Protein AF-A0A2N7XUB8-F1 (afdb_monomer)

Structure (mmCIF, N/CA/C/O backbone):
data_AF-A0A2N7XUB8-F1
#
_entry.id   AF-A0A2N7XUB8-F1
#
loop_
_atom_site.group_PDB
_atom_site.id
_atom_site.type_symbol
_atom_site.label_atom_id
_atom_site.label_alt_id
_atom_site.label_comp_id
_atom_site.label_asym_id
_atom_site.label_entity_id
_atom_site.label_seq_id
_atom_site.pdbx_PDB_ins_code
_atom_site.Cartn_x
_atom_site.Cartn_y
_atom_site.Cartn_z
_atom_site.occupancy
_atom_site.B_iso_or_equiv
_atom_site.auth_seq_id
_atom_site.auth_comp_id
_atom_site.auth_asym_id
_atom_site.auth_atom_id
_atom_site.pdbx_PDB_model_num
ATOM 1 N N . MET A 1 1 ? 18.654 -4.458 6.244 1.00 88.94 1 MET A N 1
ATOM 2 C CA . MET A 1 1 ? 17.779 -5.428 5.537 1.00 88.94 1 MET A CA 1
ATOM 3 C C . MET A 1 1 ? 16.653 -4.742 4.761 1.00 88.94 1 MET A C 1
ATOM 5 O O . MET A 1 1 ? 16.568 -4.981 3.566 1.00 88.94 1 MET A O 1
ATOM 9 N N . LEU A 1 2 ? 15.847 -3.859 5.373 1.00 91.75 2 LEU A N 1
ATOM 10 C CA . LEU A 1 2 ? 14.786 -3.111 4.663 1.00 91.75 2 LEU A CA 1
ATOM 11 C C . LEU A 1 2 ? 15.305 -2.277 3.481 1.00 91.75 2 LEU A C 1
ATOM 13 O O . LEU A 1 2 ? 14.775 -2.392 2.384 1.00 91.75 2 LEU A O 1
ATOM 17 N N . ALA A 1 3 ? 16.377 -1.502 3.685 1.00 93.00 3 ALA A N 1
ATOM 18 C CA . ALA A 1 3 ? 16.977 -0.693 2.619 1.00 93.00 3 ALA A CA 1
ATOM 19 C C . ALA A 1 3 ? 17.427 -1.545 1.418 1.00 93.00 3 ALA A C 1
ATOM 21 O O . ALA A 1 3 ? 17.205 -1.166 0.277 1.00 93.00 3 ALA A O 1
ATOM 22 N N . LEU A 1 4 ? 17.986 -2.733 1.669 1.00 94.88 4 LEU A N 1
ATOM 23 C CA . LEU A 1 4 ? 18.377 -3.663 0.609 1.00 94.88 4 LEU A CA 1
ATOM 24 C C . LEU A 1 4 ? 17.156 -4.211 -0.146 1.00 94.88 4 LEU A C 1
ATOM 26 O O . LEU A 1 4 ? 17.154 -4.220 -1.370 1.00 94.88 4 LEU A O 1
ATOM 30 N N . ALA A 1 5 ? 16.103 -4.623 0.570 1.00 93.00 5 ALA A N 1
ATOM 31 C CA . ALA A 1 5 ? 14.860 -5.073 -0.058 1.00 93.00 5 ALA A CA 1
ATOM 32 C C . ALA A 1 5 ? 14.228 -3.970 -0.925 1.00 93.00 5 ALA A C 1
ATOM 34 O O . ALA A 1 5 ? 13.735 -4.250 -2.016 1.00 93.00 5 ALA A O 1
ATOM 35 N N . LEU A 1 6 ? 14.296 -2.715 -0.468 1.00 93.56 6 LEU A N 1
ATOM 36 C CA . LEU A 1 6 ? 13.844 -1.553 -1.226 1.00 93.56 6 LEU A CA 1
ATOM 37 C C . LEU A 1 6 ? 14.689 -1.341 -2.491 1.00 93.56 6 LEU A C 1
ATOM 39 O O . LEU A 1 6 ? 14.132 -1.237 -3.580 1.00 93.56 6 LEU A O 1
ATOM 43 N N . LEU A 1 7 ? 16.021 -1.339 -2.368 1.00 94.25 7 LEU A N 1
ATOM 44 C CA . LEU A 1 7 ? 16.942 -1.185 -3.501 1.00 94.25 7 LEU A CA 1
ATOM 45 C C . LEU A 1 7 ? 16.763 -2.275 -4.564 1.00 94.25 7 LEU A C 1
ATOM 47 O O . LEU A 1 7 ? 16.934 -1.997 -5.744 1.00 94.25 7 LEU A O 1
ATOM 51 N N . ILE A 1 8 ? 16.390 -3.493 -4.166 1.00 94.56 8 ILE A N 1
ATOM 52 C CA . ILE A 1 8 ? 16.105 -4.595 -5.096 1.00 94.56 8 ILE A CA 1
ATOM 53 C C . ILE A 1 8 ? 14.741 -4.414 -5.776 1.00 94.56 8 ILE A C 1
ATOM 55 O O . ILE A 1 8 ? 14.616 -4.665 -6.971 1.00 94.56 8 ILE A O 1
ATOM 59 N N . ALA A 1 9 ? 13.711 -3.988 -5.038 1.00 93.81 9 ALA A N 1
ATOM 60 C CA . ALA A 1 9 ? 12.351 -3.884 -5.567 1.00 93.81 9 ALA A CA 1
ATOM 61 C C . ALA A 1 9 ? 12.133 -2.655 -6.466 1.00 93.81 9 ALA A C 1
ATOM 63 O O . ALA A 1 9 ? 11.300 -2.699 -7.371 1.00 93.81 9 ALA A O 1
ATOM 64 N N . ILE A 1 10 ? 12.871 -1.565 -6.235 1.00 93.44 10 ILE A N 1
ATOM 65 C CA . ILE A 1 10 ? 12.684 -0.284 -6.928 1.00 93.44 10 ILE A CA 1
ATOM 66 C C . ILE A 1 10 ? 13.006 -0.360 -8.433 1.00 93.44 10 ILE A C 1
ATOM 68 O O . ILE A 1 10 ? 12.108 -0.063 -9.222 1.00 93.44 10 ILE A O 1
ATOM 72 N N . PRO A 1 11 ? 14.205 -0.778 -8.888 1.00 94.69 11 PRO A N 1
ATOM 73 C CA . PRO A 1 11 ? 14.535 -0.786 -10.315 1.00 94.69 11 PRO A CA 1
ATOM 74 C C . PRO A 1 11 ? 13.530 -1.559 -11.185 1.00 94.69 11 PRO A C 1
ATOM 76 O O . PRO A 1 11 ? 13.033 -0.991 -12.163 1.00 94.69 11 PRO A O 1
ATOM 79 N N . PRO A 1 12 ? 13.139 -2.802 -10.841 1.00 93.75 12 PRO A N 1
ATOM 80 C CA . PRO A 1 12 ? 12.167 -3.518 -11.648 1.00 93.75 12 PRO A CA 1
ATOM 81 C C . PRO A 1 12 ? 10.747 -2.957 -11.461 1.00 93.75 12 PRO A C 1
ATOM 83 O O . PRO A 1 12 ? 9.962 -2.984 -12.403 1.00 93.75 12 PRO A O 1
ATOM 86 N N . HIS A 1 13 ? 10.398 -2.350 -10.320 1.00 93.25 13 HIS A N 1
ATOM 87 C CA . HIS A 1 13 ? 9.131 -1.622 -10.211 1.00 93.25 13 HIS A CA 1
ATOM 88 C C . HIS A 1 13 ? 9.029 -0.487 -11.242 1.00 93.25 13 HIS A C 1
ATOM 90 O O . HIS A 1 13 ? 8.020 -0.385 -11.945 1.00 93.25 13 HIS A O 1
ATOM 96 N N . TYR A 1 14 ? 10.082 0.323 -11.378 1.00 93.25 14 TYR A N 1
ATOM 97 C CA . TYR A 1 14 ? 10.122 1.409 -12.357 1.00 93.25 14 TYR A CA 1
ATOM 98 C C . TYR A 1 14 ? 10.136 0.898 -13.800 1.00 93.25 14 TYR A C 1
ATOM 100 O O . TYR A 1 14 ? 9.464 1.488 -14.642 1.00 93.25 14 TYR A O 1
ATOM 108 N N . LEU A 1 15 ? 10.795 -0.231 -14.083 1.00 93.56 15 LEU A N 1
ATOM 109 C CA . LEU A 1 15 ? 10.728 -0.864 -15.403 1.00 93.56 15 LEU A CA 1
ATOM 110 C C . LEU A 1 15 ? 9.287 -1.251 -15.776 1.00 93.56 15 LEU A C 1
ATOM 112 O O . LEU A 1 15 ? 8.823 -0.925 -16.865 1.00 93.56 15 LEU A O 1
ATOM 116 N N . TRP A 1 16 ? 8.543 -1.873 -14.857 1.00 93.44 16 TRP A N 1
ATOM 117 C CA . TRP A 1 16 ? 7.125 -2.195 -15.074 1.00 93.44 16 TRP A CA 1
ATOM 118 C C . TRP A 1 16 ? 6.280 -0.939 -15.297 1.00 93.44 16 TRP A C 1
ATOM 120 O O . TRP A 1 16 ? 5.369 -0.943 -16.124 1.00 93.44 16 TRP A O 1
ATOM 130 N N . ARG A 1 17 ? 6.589 0.143 -14.575 1.00 90.06 17 ARG A N 1
ATOM 131 C CA . ARG A 1 17 ? 5.887 1.421 -14.708 1.00 90.06 17 ARG A CA 1
ATOM 132 C C . ARG A 1 17 ? 6.126 2.065 -16.075 1.00 90.06 17 ARG A C 1
ATOM 134 O O . ARG A 1 17 ? 5.169 2.545 -16.668 1.00 90.06 17 ARG A O 1
ATOM 141 N N . ILE A 1 18 ? 7.355 2.017 -16.593 1.00 92.88 18 ILE A N 1
ATOM 142 C CA . ILE A 1 18 ? 7.689 2.479 -17.954 1.00 92.88 18 ILE A CA 1
ATOM 143 C C . ILE A 1 18 ? 6.929 1.657 -19.003 1.00 92.88 18 ILE A C 1
ATOM 145 O O . ILE A 1 18 ? 6.421 2.199 -19.982 1.00 92.88 18 ILE A O 1
ATOM 149 N N . LEU A 1 19 ? 6.785 0.354 -18.768 1.00 92.56 19 LEU A N 1
ATOM 150 C CA . LEU A 1 19 ? 6.028 -0.555 -19.628 1.00 92.56 19 LEU A CA 1
ATOM 151 C C . LEU A 1 19 ? 4.500 -0.471 -19.431 1.00 92.56 19 LEU A C 1
ATOM 153 O O . LEU A 1 19 ? 3.774 -1.228 -20.066 1.00 92.56 19 LEU A O 1
ATOM 157 N N . HIS A 1 20 ? 4.002 0.427 -18.571 1.00 84.94 20 HIS A N 1
ATOM 158 C CA . HIS A 1 20 ? 2.574 0.616 -18.269 1.00 84.94 20 HIS A CA 1
ATOM 159 C C . HIS A 1 20 ? 1.843 -0.669 -17.827 1.00 84.94 20 HIS A C 1
ATOM 161 O O . HIS A 1 20 ? 0.634 -0.816 -18.009 1.00 84.94 20 HIS A O 1
ATOM 167 N N . ILE A 1 21 ? 2.566 -1.602 -17.202 1.00 86.94 21 ILE A N 1
ATOM 168 C CA . ILE A 1 21 ? 2.030 -2.876 -16.708 1.00 86.94 21 ILE A CA 1
ATOM 169 C C . ILE A 1 21 ? 1.909 -2.881 -15.184 1.00 86.94 21 ILE A C 1
ATOM 171 O O . ILE A 1 21 ? 2.648 -2.214 -14.457 1.00 86.94 21 ILE A O 1
ATOM 175 N N . SER A 1 22 ? 0.968 -3.678 -14.674 1.00 83.69 22 SER A N 1
ATOM 176 C CA . SER A 1 22 ? 0.771 -3.825 -13.229 1.00 83.69 22 SER A CA 1
ATOM 177 C C . SER A 1 22 ? 1.989 -4.474 -12.575 1.00 83.69 22 SER A C 1
ATOM 179 O O . SER A 1 22 ? 2.386 -5.585 -12.922 1.00 83.69 22 SER A O 1
ATOM 181 N N . SER A 1 23 ? 2.588 -3.760 -11.623 1.00 90.19 23 SER A N 1
ATOM 182 C CA . SER A 1 23 ? 3.838 -4.157 -10.984 1.00 90.19 23 SER A CA 1
ATOM 183 C C . SER A 1 23 ? 3.587 -5.013 -9.738 1.00 90.19 23 SER A C 1
ATOM 185 O O . SER A 1 23 ? 2.891 -4.555 -8.832 1.00 90.19 23 SER A O 1
ATOM 187 N N . PRO A 1 24 ? 4.170 -6.221 -9.628 1.00 92.06 24 PRO A N 1
ATOM 188 C CA . PRO A 1 24 ? 4.043 -7.052 -8.428 1.00 92.06 24 PRO A CA 1
ATOM 189 C C . PRO A 1 24 ? 5.023 -6.646 -7.310 1.00 92.06 24 PRO A C 1
ATOM 191 O O . PRO A 1 24 ? 4.942 -7.147 -6.188 1.00 92.06 24 PRO A O 1
ATOM 194 N N . TRP A 1 25 ? 5.964 -5.749 -7.604 1.00 95.06 25 TRP A N 1
ATOM 195 C CA . TRP A 1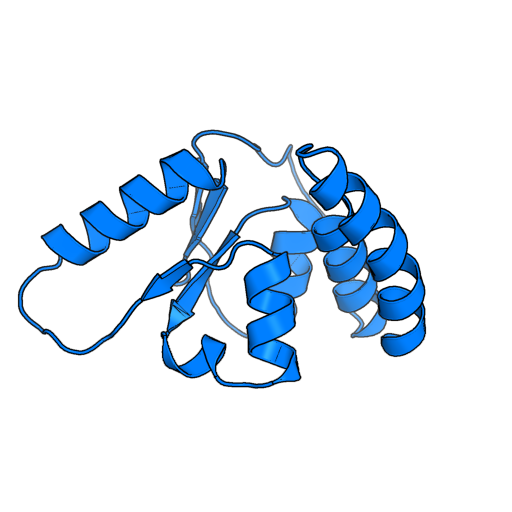 25 ? 7.075 -5.395 -6.723 1.00 95.06 25 TRP A CA 1
ATOM 196 C C . TRP A 1 25 ? 6.680 -4.701 -5.415 1.00 95.06 25 TRP A C 1
ATOM 198 O O . TRP A 1 25 ? 7.259 -5.073 -4.394 1.00 95.06 25 TRP A O 1
ATOM 208 N N . PRO A 1 26 ? 5.684 -3.789 -5.370 1.00 94.38 26 PRO A N 1
ATOM 209 C CA . PRO A 1 26 ? 5.213 -3.224 -4.105 1.00 94.38 26 PRO A CA 1
ATOM 210 C C . PRO A 1 26 ? 4.724 -4.315 -3.148 1.00 94.38 26 PRO A C 1
ATOM 212 O O . PRO A 1 26 ? 5.134 -4.356 -1.991 1.00 94.38 26 PRO A O 1
ATOM 215 N N . ARG A 1 27 ? 3.954 -5.286 -3.658 1.00 94.94 27 ARG A N 1
ATOM 216 C CA . ARG A 1 27 ? 3.494 -6.439 -2.876 1.00 94.94 27 ARG A CA 1
ATOM 217 C C . ARG A 1 27 ? 4.665 -7.250 -2.317 1.00 94.94 27 ARG A C 1
ATOM 219 O O . ARG A 1 27 ? 4.674 -7.569 -1.130 1.00 94.94 27 ARG A O 1
ATOM 226 N N . PHE A 1 28 ? 5.651 -7.597 -3.146 1.00 96.44 28 PHE A N 1
ATOM 227 C CA . PHE A 1 28 ? 6.803 -8.375 -2.677 1.00 96.44 28 PHE A CA 1
ATOM 228 C C . PHE A 1 28 ? 7.650 -7.610 -1.660 1.00 96.44 28 PHE A C 1
ATOM 230 O O . PHE A 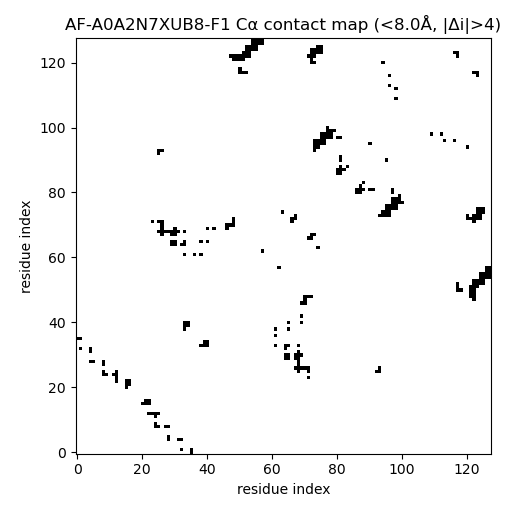1 28 ? 8.056 -8.189 -0.652 1.00 96.44 28 PHE A O 1
ATOM 237 N N . PHE A 1 29 ? 7.866 -6.313 -1.884 1.00 97.25 29 PHE A N 1
ATOM 238 C CA . PHE A 1 29 ? 8.554 -5.447 -0.936 1.00 97.25 29 PHE A CA 1
ATOM 239 C C . PHE A 1 29 ? 7.828 -5.407 0.413 1.00 97.25 29 PHE A C 1
ATOM 241 O O . PHE A 1 29 ? 8.463 -5.615 1.443 1.00 97.25 29 PHE A O 1
ATOM 248 N N . LEU A 1 30 ? 6.507 -5.219 0.421 1.00 97.19 30 LEU A N 1
ATOM 249 C CA . LEU A 1 30 ? 5.714 -5.140 1.651 1.00 97.19 30 LEU A CA 1
ATOM 250 C C . LEU A 1 30 ? 5.673 -6.482 2.398 1.00 97.19 30 LEU A C 1
ATOM 252 O O . LEU A 1 30 ? 5.830 -6.504 3.618 1.00 97.19 30 LEU A O 1
ATOM 256 N N . ALA A 1 31 ? 5.586 -7.609 1.683 1.00 97.38 31 ALA A N 1
ATOM 257 C CA . ALA A 1 31 ? 5.705 -8.941 2.282 1.00 97.38 31 ALA A CA 1
ATOM 258 C C . ALA A 1 31 ? 7.084 -9.167 2.931 1.00 97.38 31 ALA A C 1
ATOM 260 O O . ALA A 1 31 ? 7.179 -9.679 4.051 1.00 97.38 31 ALA A O 1
ATOM 261 N N . ALA A 1 32 ? 8.160 -8.767 2.245 1.00 97.50 32 ALA A N 1
ATOM 262 C CA . ALA A 1 32 ? 9.514 -8.848 2.781 1.00 97.50 32 ALA A CA 1
ATOM 263 C C . ALA A 1 32 ? 9.693 -7.917 3.988 1.00 97.50 32 ALA A C 1
ATOM 265 O O . ALA A 1 32 ? 10.251 -8.333 5.002 1.00 97.50 32 ALA A O 1
ATOM 266 N N . ALA A 1 33 ? 9.173 -6.690 3.914 1.00 97.31 33 ALA A N 1
ATOM 267 C CA . ALA A 1 33 ? 9.214 -5.716 4.995 1.00 97.31 33 ALA A CA 1
ATOM 268 C C . ALA A 1 33 ? 8.490 -6.232 6.243 1.00 97.31 33 ALA A C 1
ATOM 270 O O . ALA A 1 33 ? 9.079 -6.222 7.321 1.00 97.31 33 ALA A O 1
ATOM 271 N N . ALA A 1 34 ? 7.282 -6.787 6.091 1.00 97.44 34 ALA A N 1
ATOM 272 C CA . ALA A 1 34 ? 6.552 -7.424 7.186 1.00 97.44 34 ALA A CA 1
ATOM 273 C C . ALA A 1 34 ? 7.409 -8.502 7.867 1.00 97.44 34 ALA A C 1
ATOM 275 O O . ALA A 1 34 ? 7.529 -8.531 9.092 1.00 97.44 34 ALA A O 1
ATOM 276 N N . ARG A 1 35 ? 8.062 -9.361 7.073 1.00 97.50 35 ARG A N 1
ATOM 277 C CA . ARG A 1 35 ? 8.913 -10.434 7.595 1.00 97.50 35 ARG A CA 1
ATOM 278 C C . ARG A 1 35 ? 10.170 -9.918 8.295 1.00 97.50 35 ARG A C 1
ATOM 280 O O . ARG A 1 35 ? 10.534 -10.465 9.333 1.00 97.50 35 ARG A O 1
ATOM 287 N N . ILE A 1 36 ? 10.809 -8.872 7.767 1.00 97.19 36 ILE A N 1
ATOM 288 C CA . ILE A 1 36 ? 11.971 -8.221 8.397 1.00 97.19 36 ILE A CA 1
ATOM 289 C C . ILE A 1 36 ? 11.571 -7.567 9.727 1.00 97.19 36 ILE A C 1
ATOM 291 O O . ILE A 1 36 ? 12.328 -7.643 10.688 1.00 97.19 36 ILE A O 1
ATOM 295 N N . CYS A 1 37 ? 10.365 -7.003 9.813 1.00 96.19 37 CYS A N 1
ATOM 296 C CA . CYS A 1 37 ? 9.789 -6.469 11.050 1.00 96.19 37 CYS A CA 1
ATOM 297 C C . CYS A 1 37 ? 9.332 -7.557 12.045 1.00 96.19 37 CYS A C 1
ATOM 299 O O . CYS A 1 37 ? 8.767 -7.231 13.084 1.00 96.19 37 CYS A O 1
ATOM 301 N N . GLY A 1 38 ? 9.560 -8.843 11.751 1.00 96.50 38 GLY A N 1
ATOM 302 C CA . GLY A 1 38 ? 9.254 -9.961 12.647 1.00 96.50 38 GLY A CA 1
ATOM 303 C C . GLY A 1 38 ? 7.883 -10.607 12.433 1.00 96.50 38 GLY A C 1
ATOM 304 O O . GLY A 1 38 ? 7.575 -11.607 13.087 1.00 96.50 38 GLY A O 1
ATOM 305 N N . ALA A 1 39 ? 7.071 -10.115 11.493 1.00 96.62 39 ALA A N 1
ATOM 306 C CA . ALA A 1 39 ? 5.770 -10.706 11.208 1.00 96.62 39 ALA A CA 1
ATOM 307 C C . ALA A 1 39 ? 5.915 -12.081 10.533 1.00 96.62 39 ALA A C 1
ATOM 309 O O . ALA A 1 39 ? 6.652 -12.274 9.560 1.00 96.62 39 ALA A O 1
ATOM 310 N N . ARG A 1 40 ? 5.156 -13.062 11.026 1.00 96.38 40 ARG A N 1
ATOM 311 C CA . ARG A 1 40 ? 5.033 -14.398 10.422 1.00 96.38 40 ARG A CA 1
ATOM 312 C C . ARG A 1 40 ? 3.620 -14.568 9.879 1.00 96.38 40 ARG A C 1
ATOM 314 O O . ARG A 1 40 ? 2.771 -15.185 10.515 1.00 96.38 40 ARG A O 1
ATOM 321 N N . VAL A 1 41 ? 3.378 -13.978 8.711 1.00 96.50 41 VAL A N 1
ATOM 322 C CA . VAL A 1 41 ? 2.055 -13.954 8.077 1.00 96.50 41 VAL A CA 1
ATOM 323 C C . VAL A 1 41 ? 1.640 -15.367 7.657 1.00 96.50 41 VAL A C 1
ATOM 325 O O . VAL A 1 41 ? 2.365 -16.043 6.928 1.00 96.50 41 VAL A O 1
ATOM 328 N N . LYS A 1 42 ? 0.462 -15.807 8.107 1.00 96.69 42 LYS A N 1
ATOM 329 C CA . LYS A 1 42 ? -0.215 -17.021 7.635 1.00 96.69 42 LYS A CA 1
ATOM 330 C C . LYS A 1 42 ? -1.519 -16.608 6.970 1.00 96.69 42 LYS A C 1
ATOM 332 O O . LYS A 1 42 ? -2.347 -15.965 7.606 1.00 96.69 42 LYS A O 1
ATOM 337 N 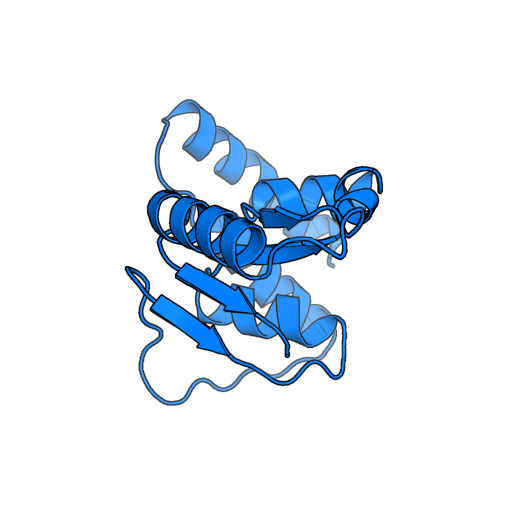N . VAL A 1 43 ? -1.700 -16.992 5.713 1.00 95.62 43 VAL A N 1
ATOM 338 C CA . VAL A 1 43 ? -2.914 -16.694 4.946 1.00 95.62 43 VAL A CA 1
ATOM 339 C C . VAL A 1 43 ? -3.792 -17.940 4.927 1.00 95.62 43 VAL A C 1
ATOM 341 O O . VAL A 1 43 ? -3.310 -19.029 4.621 1.00 95.62 43 VAL A O 1
ATOM 344 N N . LYS A 1 44 ? -5.071 -17.787 5.274 1.00 96.56 44 LYS A N 1
ATOM 345 C CA . LYS A 1 44 ? -6.094 -18.822 5.096 1.00 96.56 44 LYS A CA 1
ATOM 346 C C . LYS A 1 44 ? -7.033 -18.375 3.978 1.00 96.56 44 LYS A C 1
ATOM 348 O O . LYS A 1 44 ? -7.543 -17.262 4.032 1.00 96.56 44 LYS A O 1
ATOM 353 N N . GLY A 1 45 ? -7.252 -19.242 2.991 1.00 94.12 45 GLY A N 1
ATOM 354 C CA . GLY A 1 45 ? -7.994 -18.903 1.774 1.00 94.12 45 GLY A CA 1
ATOM 355 C C . GLY A 1 45 ? -7.136 -18.193 0.723 1.00 94.12 45 GLY A C 1
ATOM 356 O O . GLY A 1 45 ? -5.917 -18.081 0.861 1.00 94.12 45 GLY A O 1
ATOM 357 N N . ALA A 1 46 ? -7.782 -17.737 -0.349 1.00 90.00 46 ALA A N 1
ATOM 358 C CA . ALA A 1 46 ? -7.139 -17.015 -1.440 1.00 90.00 46 ALA A CA 1
ATOM 359 C C . ALA A 1 46 ? -7.530 -15.535 -1.398 1.00 90.00 46 ALA A C 1
ATOM 361 O O . ALA A 1 46 ? -8.713 -15.204 -1.363 1.00 90.00 46 ALA A O 1
ATOM 362 N N . ALA A 1 47 ? -6.533 -14.649 -1.428 1.00 90.38 47 ALA A N 1
ATOM 363 C CA . ALA A 1 47 ? -6.781 -13.220 -1.558 1.00 90.38 47 ALA A CA 1
ATOM 364 C C . ALA A 1 47 ? -7.356 -12.916 -2.949 1.00 90.38 47 ALA A C 1
ATOM 366 O O . ALA A 1 47 ? -6.737 -13.218 -3.976 1.00 90.38 47 ALA A O 1
ATOM 367 N N . LEU A 1 48 ? -8.534 -12.304 -2.966 1.00 90.38 48 LEU A N 1
ATOM 368 C CA . LEU A 1 48 ? -9.161 -11.767 -4.161 1.00 90.38 48 LEU A CA 1
ATOM 369 C C . LEU A 1 48 ? -8.429 -10.489 -4.600 1.00 90.38 48 LEU A C 1
ATOM 371 O O . LEU A 1 48 ? -7.977 -9.699 -3.772 1.00 90.38 48 LEU A O 1
ATOM 375 N N . LYS A 1 49 ? -8.273 -10.303 -5.911 1.00 80.50 49 LYS A N 1
ATOM 376 C CA . LYS A 1 49 ? -7.412 -9.245 -6.474 1.00 80.50 49 LYS A CA 1
ATOM 377 C C . LYS A 1 49 ? -8.168 -8.150 -7.222 1.00 80.50 49 LYS A C 1
ATOM 379 O O . LYS A 1 49 ? -7.528 -7.210 -7.674 1.00 80.50 49 LYS A O 1
ATOM 384 N N . ARG A 1 50 ? -9.468 -8.334 -7.456 1.00 83.38 50 ARG A N 1
ATOM 385 C CA . ARG A 1 50 ? -10.312 -7.462 -8.279 1.00 83.38 50 ARG A CA 1
ATOM 386 C C . ARG A 1 50 ? -11.665 -7.273 -7.622 1.00 83.38 50 ARG A C 1
ATOM 388 O O . ARG A 1 50 ? -12.193 -8.245 -7.091 1.00 83.38 50 ARG A O 1
ATOM 395 N N . ASP A 1 51 ? -12.177 -6.050 -7.692 1.00 83.69 51 ASP A N 1
ATOM 396 C CA . ASP A 1 51 ? -13.492 -5.634 -7.205 1.00 83.69 51 ASP A CA 1
ATOM 397 C C . ASP A 1 51 ? -13.728 -6.003 -5.736 1.00 83.69 51 ASP A C 1
ATOM 399 O O . ASP A 1 51 ? -14.817 -6.414 -5.337 1.00 83.69 51 ASP A O 1
ATOM 403 N N . VAL A 1 52 ? -12.672 -5.894 -4.919 1.00 89.19 52 VAL A N 1
ATOM 404 C CA . VAL A 1 52 ? -12.703 -6.325 -3.516 1.00 89.19 52 VAL A CA 1
ATOM 405 C C . VAL A 1 52 ? -12.394 -5.181 -2.578 1.00 89.19 52 VAL A C 1
ATOM 407 O O . VAL A 1 52 ? -11.371 -4.506 -2.690 1.00 89.19 52 VAL A O 1
ATOM 410 N N . PHE A 1 53 ? -13.271 -5.048 -1.592 1.00 91.06 53 PHE A N 1
ATOM 411 C CA . PHE A 1 53 ? -13.099 -4.160 -0.465 1.00 91.06 53 PHE A CA 1
ATOM 412 C C . PHE A 1 53 ? -12.775 -4.972 0.790 1.00 91.06 53 PHE A C 1
ATOM 414 O O . PHE A 1 53 ? -13.622 -5.689 1.324 1.00 91.06 53 PHE A O 1
ATOM 421 N N . TYR A 1 54 ? -11.526 -4.898 1.236 1.00 93.31 54 TYR A N 1
ATOM 422 C CA . TYR A 1 54 ? -11.071 -5.555 2.453 1.00 93.31 54 TYR A CA 1
ATOM 423 C C . TYR A 1 54 ? -11.341 -4.675 3.668 1.00 93.31 54 TYR A C 1
ATOM 425 O O . TYR A 1 54 ? -11.085 -3.471 3.658 1.00 93.31 54 TYR A O 1
ATOM 433 N N . ILE A 1 55 ? -11.790 -5.304 4.748 1.00 93.75 55 ILE A N 1
ATOM 434 C CA . ILE A 1 55 ? -12.005 -4.650 6.035 1.00 93.75 55 ILE A CA 1
ATOM 435 C C . ILE A 1 55 ? -11.170 -5.387 7.073 1.00 93.75 55 ILE A C 1
ATOM 437 O O . ILE A 1 55 ? -11.216 -6.614 7.160 1.00 93.75 55 ILE A O 1
ATOM 441 N N . SER A 1 56 ? -10.397 -4.635 7.848 1.00 94.50 56 SER A N 1
ATOM 442 C CA . SER A 1 56 ? -9.580 -5.163 8.938 1.00 94.50 56 SER A CA 1
ATOM 443 C C . SER A 1 56 ? -9.604 -4.195 10.108 1.00 94.50 56 SER A C 1
ATOM 445 O O . SER A 1 56 ? -9.748 -2.993 9.923 1.00 94.50 56 SER A O 1
ATOM 447 N N . ASN A 1 57 ? -9.396 -4.698 11.317 1.00 94.25 57 ASN A N 1
ATOM 448 C CA . ASN A 1 57 ? -8.966 -3.857 12.427 1.00 94.25 57 ASN A CA 1
ATOM 449 C C . ASN A 1 57 ? -7.569 -3.267 12.143 1.00 94.25 57 ASN A C 1
ATOM 451 O O . ASN A 1 57 ? -6.776 -3.891 11.430 1.00 94.25 57 ASN A O 1
ATOM 455 N N . HIS A 1 58 ? -7.268 -2.101 12.729 1.00 95.12 58 HIS A N 1
ATOM 456 C CA . HIS A 1 58 ? -5.931 -1.501 12.713 1.00 95.12 58 HIS A CA 1
ATOM 457 C C . HIS A 1 58 ? -5.358 -1.421 14.121 1.00 95.12 58 HIS A C 1
ATOM 459 O O . HIS A 1 58 ? -5.832 -0.672 14.970 1.00 95.12 58 HIS A O 1
ATOM 465 N N . VAL A 1 59 ? -4.339 -2.231 14.366 1.00 94.81 59 VAL A N 1
ATOM 466 C CA . VAL A 1 59 ? -3.634 -2.342 15.644 1.00 94.81 59 VAL A CA 1
ATOM 467 C C . VAL A 1 59 ? -2.231 -1.764 15.517 1.00 94.81 59 VAL A C 1
ATOM 469 O O . VAL A 1 59 ? -1.689 -1.226 16.481 1.00 94.81 59 VAL A O 1
ATOM 472 N N . SER A 1 60 ? -1.616 -1.882 14.338 1.00 94.00 60 SER A N 1
ATOM 473 C CA . SER A 1 60 ? -0.235 -1.470 14.132 1.00 94.00 60 SER A CA 1
ATOM 474 C C . SER A 1 60 ? 0.087 -1.147 12.675 1.00 94.00 60 SER A C 1
ATOM 476 O O . SER A 1 60 ? -0.549 -1.611 11.733 1.00 94.00 60 SER A O 1
ATOM 478 N N . TRP A 1 61 ? 1.190 -0.436 12.470 1.00 92.19 61 TRP A N 1
ATOM 479 C CA . TRP A 1 61 ? 1.747 -0.187 11.138 1.00 92.19 61 TRP A CA 1
ATOM 480 C C . TRP A 1 61 ? 2.140 -1.475 10.390 1.00 92.19 61 TRP A C 1
ATOM 482 O O . TRP A 1 61 ? 2.208 -1.478 9.161 1.00 92.19 61 TRP A O 1
ATOM 492 N N . ILE A 1 62 ? 2.365 -2.583 11.109 1.00 95.81 62 ILE A N 1
ATOM 493 C CA . ILE A 1 62 ? 2.679 -3.887 10.509 1.00 95.81 62 ILE A CA 1
ATOM 494 C C . ILE A 1 62 ? 1.471 -4.442 9.740 1.00 95.81 62 ILE A C 1
ATOM 496 O O . ILE A 1 62 ? 1.669 -5.192 8.784 1.00 95.81 62 ILE A O 1
ATOM 500 N N . ASP A 1 63 ? 0.244 -4.033 10.080 1.00 96.50 63 ASP A N 1
ATOM 501 C CA . ASP A 1 63 ? -0.982 -4.504 9.423 1.00 96.50 63 ASP A CA 1
ATOM 502 C C . ASP A 1 63 ? -0.956 -4.184 7.927 1.00 96.50 63 ASP A C 1
ATOM 504 O O . ASP A 1 63 ? -1.226 -5.051 7.099 1.00 96.50 63 ASP A O 1
ATOM 508 N N . ILE A 1 64 ? -0.537 -2.965 7.569 1.00 95.94 64 ILE A N 1
ATOM 509 C CA . ILE A 1 64 ? -0.397 -2.531 6.174 1.00 95.94 64 ILE A CA 1
ATOM 510 C C . ILE A 1 64 ? 0.613 -3.424 5.452 1.00 95.94 64 ILE A C 1
ATOM 512 O O . ILE A 1 64 ? 0.311 -3.949 4.384 1.00 95.94 64 ILE A O 1
ATOM 516 N N . LEU A 1 65 ? 1.787 -3.661 6.046 1.00 97.25 65 LEU A N 1
ATOM 517 C CA . LEU A 1 65 ? 2.825 -4.499 5.436 1.00 97.25 65 LEU A CA 1
ATOM 518 C C . LEU A 1 65 ? 2.329 -5.936 5.218 1.00 97.25 65 LEU A C 1
ATOM 520 O O . LEU A 1 65 ? 2.512 -6.512 4.144 1.00 97.25 65 LEU A O 1
ATOM 524 N N . ALA A 1 66 ? 1.683 -6.513 6.233 1.00 97.12 66 ALA A N 1
ATOM 525 C CA . ALA A 1 66 ? 1.190 -7.882 6.209 1.00 97.12 66 ALA A CA 1
ATOM 526 C C . ALA A 1 66 ? 0.051 -8.061 5.197 1.00 97.12 66 ALA A C 1
ATOM 528 O O . ALA A 1 66 ? 0.097 -8.976 4.371 1.00 97.12 66 ALA A O 1
ATOM 529 N N . ILE A 1 67 ? -0.949 -7.179 5.232 1.00 96.62 67 ILE A N 1
ATOM 530 C CA . ILE A 1 67 ? -2.130 -7.255 4.372 1.00 96.62 67 ILE A CA 1
ATOM 531 C C . ILE A 1 67 ? -1.749 -6.936 2.923 1.00 96.62 67 ILE A C 1
ATOM 533 O O . ILE A 1 67 ? -2.113 -7.699 2.026 1.00 96.62 67 ILE A O 1
ATOM 537 N N . ALA A 1 68 ? -0.969 -5.879 2.675 1.00 95.69 68 ALA A N 1
ATOM 538 C CA . ALA A 1 68 ? -0.489 -5.543 1.334 1.00 95.69 68 ALA A CA 1
ATOM 539 C C . ALA A 1 68 ? 0.407 -6.644 0.761 1.00 95.69 68 ALA A C 1
ATOM 541 O O . ALA A 1 68 ? 0.262 -7.025 -0.396 1.00 95.69 68 ALA A O 1
ATOM 542 N N . GLY A 1 69 ? 1.305 -7.208 1.573 1.00 96.06 69 GLY A N 1
ATOM 543 C CA . GLY A 1 69 ? 2.160 -8.313 1.150 1.00 96.06 69 GLY A CA 1
ATOM 544 C C . GLY A 1 69 ? 1.373 -9.577 0.786 1.00 96.06 69 GLY A C 1
ATOM 545 O O . GLY A 1 69 ? 1.694 -10.269 -0.189 1.00 96.06 69 GLY A O 1
ATOM 546 N N . ALA A 1 70 ? 0.307 -9.865 1.535 1.00 95.69 70 ALA A N 1
ATOM 547 C CA . ALA A 1 70 ? -0.554 -11.019 1.296 1.00 95.69 70 ALA A CA 1
ATOM 548 C C . ALA A 1 70 ? -1.469 -10.842 0.072 1.00 95.69 70 ALA A C 1
ATOM 550 O O . ALA A 1 70 ? -1.602 -11.773 -0.725 1.00 95.69 70 ALA A O 1
ATOM 551 N N . SER A 1 71 ? -2.072 -9.662 -0.094 1.00 93.88 71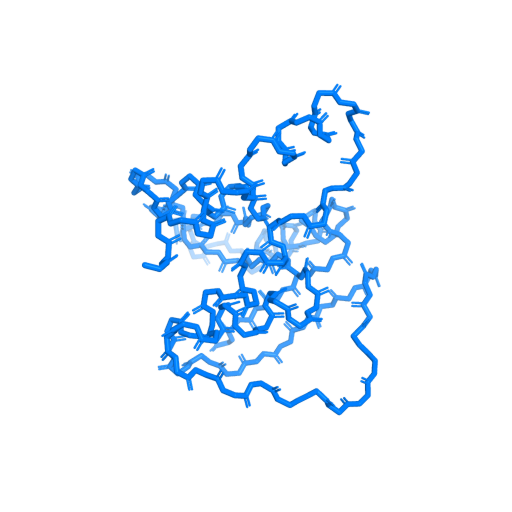 SER A N 1
ATOM 552 C CA . SER A 1 71 ? -3.147 -9.422 -1.071 1.00 93.88 71 SER A CA 1
ATOM 553 C C . SER A 1 71 ? -2.731 -8.579 -2.282 1.00 93.88 71 SER A C 1
ATOM 555 O O . SER A 1 71 ? -3.218 -8.820 -3.384 1.00 93.88 71 SER A O 1
ATOM 557 N N . GLY A 1 72 ? -1.793 -7.645 -2.118 1.00 93.00 72 GLY A N 1
ATOM 558 C CA . GLY A 1 72 ? -1.478 -6.605 -3.105 1.00 93.00 72 GLY A CA 1
ATOM 559 C C . GLY A 1 72 ? -2.465 -5.433 -3.117 1.00 93.00 72 GLY A C 1
ATOM 560 O O . GLY A 1 72 ? -2.464 -4.667 -4.074 1.00 93.00 72 GLY A O 1
ATOM 561 N N . THR A 1 73 ? -3.307 -5.319 -2.092 1.00 93.81 73 THR A N 1
ATOM 562 C CA . THR A 1 73 ? -4.319 -4.264 -1.952 1.00 93.81 73 THR A CA 1
ATOM 563 C C . THR A 1 73 ? -3.720 -2.871 -1.731 1.00 93.81 73 THR A C 1
ATOM 565 O O . THR A 1 73 ? -2.653 -2.719 -1.119 1.00 93.81 73 THR A O 1
ATOM 568 N N . ALA A 1 74 ? -4.435 -1.852 -2.207 1.00 93.19 74 ALA A N 1
ATOM 569 C CA . ALA A 1 74 ? -4.210 -0.460 -1.842 1.00 93.19 74 ALA A CA 1
ATOM 570 C C . ALA A 1 74 ? -4.846 -0.149 -0.475 1.00 93.19 74 ALA A C 1
ATOM 572 O O . ALA A 1 74 ? -5.640 -0.925 0.054 1.00 93.19 74 ALA A O 1
ATOM 573 N N . PHE A 1 75 ? -4.503 0.997 0.110 1.00 93.50 75 PHE A N 1
ATOM 574 C CA . PHE A 1 75 ? -5.053 1.446 1.394 1.00 93.50 75 PHE A CA 1
ATOM 575 C C . PHE A 1 75 ? -5.609 2.849 1.265 1.00 93.50 75 PHE A C 1
ATOM 577 O O . PHE A 1 75 ? -5.181 3.606 0.398 1.00 93.50 75 PHE A O 1
ATOM 584 N N . VAL A 1 76 ? -6.513 3.202 2.171 1.00 89.38 76 VAL A N 1
ATOM 585 C CA . VAL A 1 76 ? -6.938 4.587 2.367 1.00 89.38 76 VAL A CA 1
ATOM 586 C C . VAL A 1 76 ? -6.104 5.206 3.484 1.00 89.38 76 VAL A C 1
ATOM 588 O O . VAL A 1 76 ? -6.019 4.656 4.580 1.00 89.38 76 VAL A O 1
ATOM 591 N N . ALA A 1 77 ? -5.484 6.348 3.210 1.00 89.81 77 ALA A N 1
ATOM 592 C CA . ALA A 1 77 ? -4.709 7.116 4.177 1.00 89.81 77 ALA A CA 1
ATOM 593 C C . ALA A 1 77 ? -5.125 8.586 4.144 1.00 89.81 77 ALA A C 1
ATOM 595 O O . ALA A 1 77 ? -5.693 9.061 3.162 1.00 89.81 77 ALA A O 1
ATOM 596 N N . LYS A 1 78 ? -4.828 9.325 5.214 1.00 88.69 78 LYS A N 1
ATOM 597 C CA . LYS A 1 78 ? -5.067 10.768 5.210 1.00 88.69 78 LYS A CA 1
ATOM 598 C C . LYS A 1 78 ? -4.122 11.475 4.236 1.00 88.69 78 LYS A C 1
ATOM 600 O O . LYS A 1 78 ? -2.985 11.029 4.066 1.00 88.69 78 LYS A O 1
ATOM 605 N N . ALA A 1 79 ? -4.580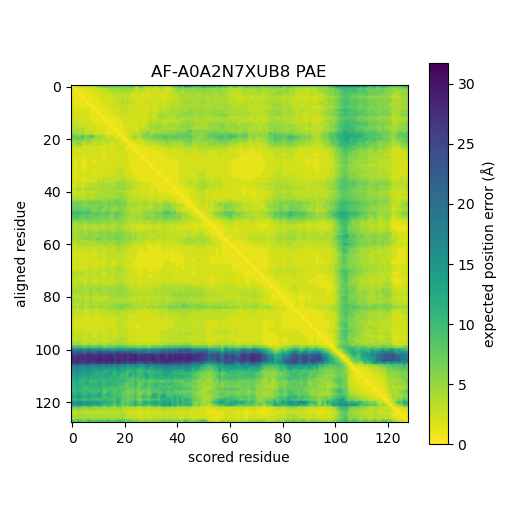 12.566 3.630 1.00 89.12 79 ALA A N 1
ATOM 606 C CA . ALA A 1 79 ? -3.817 13.321 2.642 1.00 89.12 79 ALA A CA 1
ATOM 607 C C . ALA A 1 79 ? -2.438 13.773 3.143 1.00 89.12 79 ALA A C 1
ATOM 609 O O . ALA A 1 79 ? -1.473 13.650 2.397 1.00 89.12 79 ALA A O 1
ATOM 610 N N . GLU A 1 80 ? -2.301 14.133 4.421 1.00 91.56 80 GLU A N 1
ATOM 611 C CA . GLU A 1 80 ? -1.035 14.615 4.994 1.00 91.56 80 GLU A CA 1
ATOM 612 C C . GLU A 1 80 ? 0.056 13.526 5.018 1.00 91.56 80 GLU A C 1
ATOM 614 O O . GLU A 1 80 ? 1.249 13.817 5.085 1.00 91.56 80 GLU A O 1
ATOM 619 N N . ILE A 1 81 ? -0.321 12.242 4.922 1.00 92.19 81 ILE A N 1
ATOM 620 C CA . ILE A 1 81 ? 0.642 11.136 4.791 1.00 92.19 81 ILE A CA 1
ATOM 621 C C . ILE A 1 81 ? 1.395 11.217 3.458 1.00 92.19 81 ILE A C 1
ATOM 623 O O . ILE A 1 81 ? 2.534 10.755 3.377 1.00 92.19 81 ILE A O 1
ATOM 627 N N . ARG A 1 82 ? 0.788 11.802 2.417 1.00 93.12 82 ARG A N 1
ATOM 628 C CA . ARG A 1 82 ? 1.422 11.982 1.105 1.00 93.12 82 ARG A CA 1
ATOM 629 C C . ARG A 1 82 ? 2.661 12.871 1.195 1.00 93.12 82 ARG A C 1
ATOM 631 O O . ARG A 1 82 ? 3.622 12.619 0.474 1.00 93.12 82 ARG A O 1
ATOM 638 N N . ASP A 1 83 ? 2.652 13.842 2.101 1.00 94.50 83 ASP A N 1
ATOM 639 C CA . ASP A 1 83 ? 3.711 14.847 2.224 1.00 94.50 83 ASP A CA 1
ATOM 640 C C . ASP A 1 83 ? 4.930 14.334 3.004 1.00 94.50 83 ASP A C 1
ATOM 642 O O . ASP A 1 83 ? 6.006 14.933 2.974 1.00 94.50 83 ASP A O 1
ATOM 646 N N . ALA A 1 84 ? 4.807 13.184 3.674 1.00 95.00 84 ALA A N 1
ATOM 647 C CA . ALA A 1 84 ? 5.935 12.531 4.323 1.00 95.00 84 ALA A CA 1
ATOM 648 C C . ALA A 1 84 ? 6.918 11.986 3.259 1.00 95.00 84 ALA A C 1
ATOM 650 O O . ALA A 1 84 ? 6.541 11.087 2.505 1.00 95.00 84 ALA A O 1
ATOM 651 N N . PRO A 1 85 ? 8.198 12.412 3.215 1.00 90.88 85 PRO A N 1
ATOM 652 C CA . PRO A 1 85 ? 9.079 12.148 2.070 1.00 90.88 85 PRO A CA 1
ATOM 653 C C . PRO A 1 85 ? 9.242 10.667 1.713 1.00 90.88 85 PRO A C 1
ATOM 655 O O . PRO A 1 85 ? 9.118 10.275 0.557 1.00 90.88 85 PRO A O 1
ATOM 658 N N . VAL A 1 86 ? 9.506 9.820 2.712 1.00 92.81 86 VAL A N 1
ATOM 659 C CA . VAL A 1 86 ? 9.711 8.380 2.492 1.00 92.81 86 VAL A CA 1
ATOM 660 C C . VAL A 1 86 ? 8.380 7.634 2.503 1.00 92.81 86 VAL A C 1
ATOM 662 O O . VAL A 1 86 ? 8.111 6.822 1.622 1.00 92.81 86 VAL A O 1
ATOM 665 N N . VAL A 1 87 ? 7.537 7.904 3.499 1.00 93.00 87 VAL A N 1
ATOM 666 C CA . VAL A 1 87 ? 6.286 7.163 3.705 1.00 93.00 87 VAL A CA 1
ATOM 667 C C . VAL A 1 87 ? 5.270 7.483 2.612 1.00 93.00 87 VAL A C 1
ATOM 669 O O . VAL A 1 87 ? 4.703 6.561 2.033 1.00 93.00 87 VAL A O 1
ATOM 672 N N . GLY A 1 88 ? 5.083 8.759 2.280 1.00 94.44 88 GLY A N 1
ATOM 673 C CA . GLY A 1 88 ? 4.189 9.216 1.220 1.00 94.44 88 GLY A CA 1
ATOM 674 C C . GLY A 1 88 ? 4.622 8.729 -0.159 1.00 94.44 88 GLY A C 1
ATOM 675 O O . GLY A 1 88 ? 3.787 8.265 -0.941 1.00 94.44 88 GLY A O 1
ATOM 676 N N . TRP A 1 89 ? 5.931 8.715 -0.432 1.00 95.25 89 TRP A N 1
ATOM 677 C CA . TRP A 1 89 ? 6.471 8.131 -1.661 1.00 95.25 89 TRP A CA 1
ATOM 678 C C . TRP A 1 89 ? 6.171 6.631 -1.761 1.00 95.25 89 TRP A C 1
ATOM 680 O O . TRP A 1 89 ? 5.596 6.189 -2.756 1.00 95.25 89 TRP A O 1
ATOM 690 N N . LEU A 1 90 ? 6.474 5.846 -0.721 1.00 94.44 90 LEU A N 1
ATOM 691 C CA . LEU A 1 90 ? 6.196 4.403 -0.709 1.00 94.44 90 LEU A CA 1
ATOM 692 C C . LEU A 1 90 ? 4.694 4.095 -0.792 1.00 94.44 90 LEU A C 1
ATOM 694 O O . LEU A 1 90 ? 4.291 3.193 -1.527 1.00 94.44 90 LEU A O 1
ATOM 698 N N . ALA A 1 91 ? 3.864 4.862 -0.086 1.00 94.56 91 ALA A N 1
ATOM 699 C CA . ALA A 1 91 ? 2.411 4.766 -0.158 1.00 94.56 91 ALA A CA 1
ATOM 700 C C . ALA A 1 91 ? 1.908 5.034 -1.586 1.00 94.56 91 ALA A C 1
ATOM 702 O O . ALA A 1 91 ? 1.089 4.282 -2.111 1.00 94.56 91 ALA A O 1
ATOM 703 N N . THR A 1 92 ? 2.470 6.034 -2.265 1.00 93.12 92 THR A N 1
ATOM 704 C CA . THR A 1 92 ? 2.150 6.325 -3.669 1.00 93.12 92 THR A CA 1
ATOM 705 C C . THR A 1 92 ? 2.539 5.166 -4.593 1.00 93.12 92 THR A C 1
ATOM 707 O O . THR A 1 92 ? 1.759 4.799 -5.472 1.00 93.12 92 THR A O 1
ATOM 710 N N . LEU A 1 93 ? 3.694 4.520 -4.379 1.00 93.06 93 LEU A N 1
ATOM 711 C CA . LEU A 1 93 ? 4.094 3.337 -5.159 1.00 93.06 93 LEU A CA 1
ATOM 712 C C . LEU A 1 93 ? 3.160 2.132 -4.942 1.00 93.06 93 LEU A C 1
ATOM 714 O O . LEU A 1 93 ? 2.982 1.323 -5.853 1.00 93.06 93 LEU A O 1
ATOM 718 N N . ASN A 1 94 ? 2.529 2.030 -3.768 1.00 92.75 94 ASN A N 1
ATOM 719 C CA . ASN A 1 94 ? 1.489 1.038 -3.478 1.00 92.75 94 ASN A CA 1
ATOM 720 C C . ASN A 1 94 ? 0.070 1.502 -3.871 1.00 92.75 94 ASN A C 1
ATOM 722 O O . ASN A 1 94 ? -0.906 0.845 -3.520 1.00 92.75 94 ASN A O 1
ATOM 726 N N . ARG A 1 95 ? -0.059 2.620 -4.599 1.00 91.62 95 ARG A N 1
ATOM 727 C CA . ARG A 1 95 ? -1.345 3.195 -5.033 1.00 91.62 95 ARG A CA 1
ATOM 728 C C . ARG A 1 95 ? -2.287 3.526 -3.867 1.00 91.62 95 ARG A C 1
ATOM 730 O O . ARG A 1 95 ? -3.498 3.381 -3.989 1.00 91.62 95 ARG A O 1
ATOM 737 N N . THR A 1 96 ? -1.737 3.949 -2.728 1.00 92.19 96 THR A N 1
ATOM 738 C CA . THR A 1 96 ? -2.536 4.423 -1.593 1.00 92.19 96 THR A CA 1
ATOM 739 C C . THR A 1 96 ? -3.439 5.576 -2.023 1.00 92.19 96 THR A C 1
ATOM 741 O O . THR A 1 96 ? -3.016 6.514 -2.700 1.00 92.19 96 THR A O 1
ATOM 744 N N . VAL A 1 97 ? -4.687 5.496 -1.588 1.00 89.12 97 VAL A N 1
ATOM 745 C CA . VAL A 1 97 ? -5.743 6.467 -1.827 1.00 89.12 97 VAL A CA 1
ATOM 746 C C . VAL A 1 97 ? -5.690 7.474 -0.694 1.00 89.12 97 VAL A C 1
ATOM 748 O O . VAL A 1 97 ? -5.855 7.125 0.474 1.00 89.12 97 VAL A O 1
ATOM 751 N N . PHE A 1 98 ? -5.428 8.726 -1.036 1.00 88.00 98 PHE A N 1
ATOM 752 C CA . PHE A 1 98 ? -5.283 9.794 -0.060 1.00 88.00 98 PHE A CA 1
ATOM 753 C C . PHE A 1 98 ? -6.597 10.565 0.056 1.00 88.00 98 PHE A C 1
ATOM 755 O O . PHE A 1 98 ? -7.123 11.035 -0.952 1.00 88.00 98 PHE A O 1
ATOM 762 N N . VAL A 1 99 ? -7.130 10.675 1.272 1.00 82.38 99 VAL A N 1
ATOM 763 C CA . VAL A 1 99 ? -8.391 11.372 1.558 1.00 82.38 99 VAL A CA 1
ATOM 764 C C . VAL A 1 99 ? -8.162 12.537 2.515 1.00 82.38 99 VAL A C 1
ATOM 766 O O . VAL A 1 99 ? -7.473 12.405 3.528 1.00 82.38 99 VAL A O 1
ATOM 769 N N . GLU A 1 100 ? -8.748 13.685 2.195 1.00 80.06 100 GLU A N 1
ATOM 770 C CA . GLU A 1 100 ? -8.764 14.863 3.062 1.00 80.06 100 GLU A CA 1
ATOM 771 C C . GLU A 1 100 ? -9.893 14.712 4.089 1.00 80.06 100 GLU A C 1
ATOM 773 O O . GLU A 1 100 ? -10.958 14.168 3.787 1.00 80.06 100 GLU A O 1
ATOM 778 N N . ARG A 1 101 ? -9.648 15.134 5.334 1.00 65.50 101 ARG A N 1
ATOM 779 C CA . ARG A 1 101 ? -10.659 15.110 6.407 1.00 65.50 101 ARG A CA 1
ATOM 780 C C . ARG A 1 101 ? -11.445 16.418 6.526 1.00 65.50 101 ARG A C 1
ATOM 782 O O . ARG A 1 101 ? -12.379 16.473 7.324 1.00 65.50 101 ARG A O 1
ATOM 789 N N . GLU A 1 102 ? -11.087 17.439 5.755 1.00 55.62 102 GLU A N 1
ATOM 790 C CA . GLU A 1 102 ? -11.740 18.749 5.749 1.00 55.62 102 GLU A CA 1
ATOM 791 C C . GLU A 1 102 ? -13.015 18.745 4.893 1.00 55.62 102 GLU A C 1
ATOM 793 O O . GLU A 1 102 ? -13.096 19.448 3.905 1.00 55.62 102 GLU A O 1
ATOM 798 N N . ASP A 1 103 ? -14.010 17.935 5.260 1.00 49.78 103 ASP A N 1
ATOM 799 C CA . ASP A 1 103 ? -15.384 18.427 5.409 1.00 49.78 103 ASP A CA 1
ATOM 800 C C . ASP A 1 103 ? -16.238 17.357 6.107 1.00 49.78 103 ASP A C 1
ATOM 802 O O . ASP A 1 103 ? -16.238 16.174 5.762 1.00 49.78 103 ASP A O 1
ATOM 806 N N . ARG A 1 104 ? -16.999 17.776 7.117 1.00 54.06 104 ARG A N 1
ATOM 807 C CA . ARG A 1 104 ? -18.026 16.951 7.769 1.00 54.06 104 ARG A CA 1
ATOM 808 C C . ARG A 1 104 ? -19.253 16.764 6.865 1.00 54.06 104 ARG A C 1
ATOM 81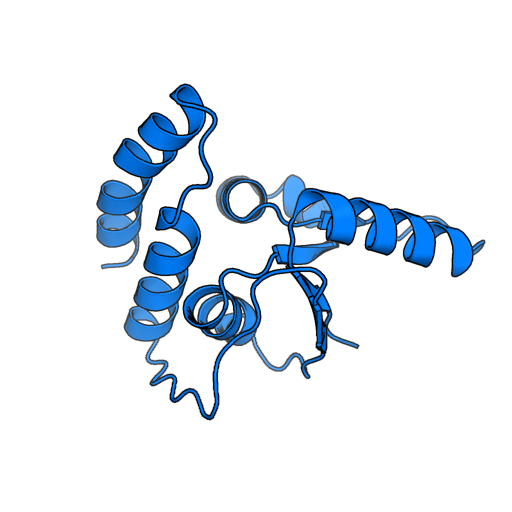0 O O . ARG A 1 104 ? -20.150 15.992 7.208 1.00 54.06 104 ARG A O 1
ATOM 817 N N . LEU A 1 105 ? -19.290 17.433 5.715 1.00 48.25 105 LEU A N 1
ATOM 818 C CA . LEU A 1 105 ? -20.327 17.325 4.701 1.00 48.25 105 LEU A CA 1
ATOM 819 C C . LEU A 1 105 ? -19.978 16.252 3.663 1.00 48.25 105 LEU A C 1
ATOM 821 O O . LEU A 1 105 ? -19.474 16.532 2.587 1.00 48.25 105 LEU A O 1
ATOM 825 N N . GLY A 1 106 ? -20.342 15.007 3.970 1.00 61.91 106 GLY A N 1
ATOM 826 C CA . GLY A 1 106 ? -20.641 14.033 2.923 1.00 61.91 106 GLY A CA 1
ATOM 827 C C . GLY A 1 106 ? -19.891 12.720 3.039 1.00 61.91 106 GLY A C 1
ATOM 828 O O . GLY A 1 106 ? -18.974 12.439 2.275 1.00 61.91 106 GLY A O 1
ATOM 829 N N . VAL A 1 107 ? -20.410 11.821 3.877 1.00 65.50 107 VAL A N 1
ATOM 830 C CA . VAL A 1 107 ? -20.179 10.369 3.744 1.00 65.50 107 VAL A CA 1
ATOM 831 C C . VAL A 1 107 ? -20.300 9.923 2.274 1.00 65.50 107 VAL A C 1
ATOM 833 O O . VAL A 1 107 ? -19.538 9.078 1.819 1.00 65.50 107 VAL A O 1
ATOM 836 N N 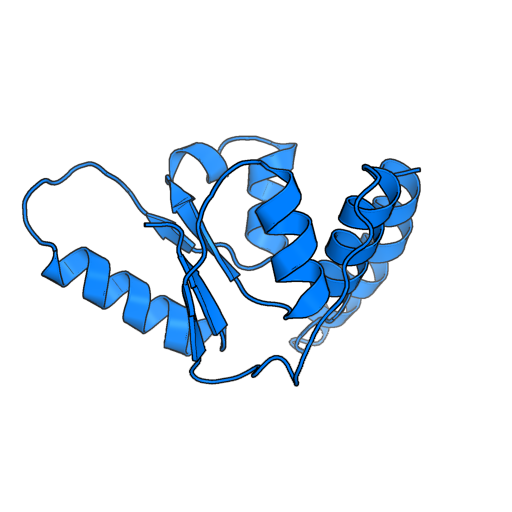. ALA A 1 108 ? -21.197 10.550 1.504 1.00 70.69 108 ALA A N 1
ATOM 837 C CA . ALA A 1 108 ? -21.356 10.333 0.069 1.00 70.69 108 ALA A CA 1
ATOM 838 C C . ALA A 1 108 ? -20.093 10.645 -0.762 1.00 70.69 108 ALA A C 1
ATOM 840 O O . ALA A 1 108 ? -19.764 9.878 -1.663 1.00 70.69 108 ALA A O 1
ATOM 841 N N . GLU A 1 109 ? -19.361 11.721 -0.466 1.00 73.50 109 GLU A N 1
ATOM 842 C CA . GLU A 1 109 ? -18.139 12.062 -1.203 1.00 73.50 109 GLU A CA 1
ATOM 843 C C . GLU A 1 109 ? -16.997 11.102 -0.858 1.00 73.50 109 GLU A C 1
ATOM 845 O O . GLU A 1 109 ? -16.292 10.630 -1.750 1.00 73.50 109 GLU A O 1
ATOM 850 N N . GLN A 1 110 ? -16.871 10.718 0.416 1.00 69.31 110 GLN A N 1
ATOM 851 C CA . GLN A 1 110 ? -15.933 9.670 0.821 1.00 69.31 110 GLN A CA 1
ATOM 852 C C . GLN A 1 110 ? -16.247 8.338 0.137 1.00 69.31 110 GLN A C 1
ATOM 854 O O . GLN A 1 110 ? -1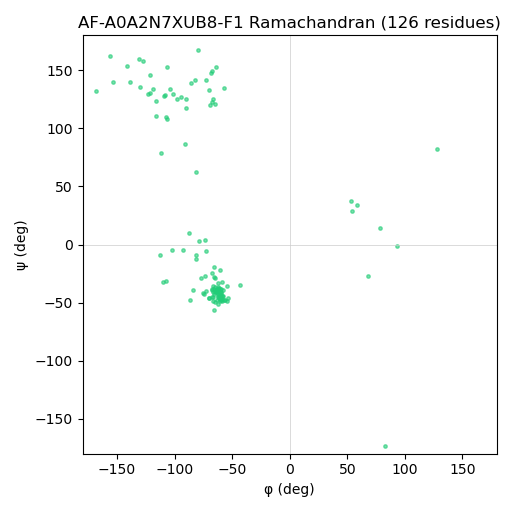5.328 7.697 -0.366 1.00 69.31 110 GLN A O 1
ATOM 859 N N . ILE A 1 111 ? -17.525 7.950 0.058 1.00 76.19 111 ILE A N 1
ATOM 860 C CA . ILE A 1 111 ? -17.966 6.754 -0.674 1.00 76.19 111 ILE A CA 1
ATOM 861 C C . ILE A 1 111 ? -17.606 6.860 -2.161 1.00 76.19 111 ILE A C 1
ATOM 863 O O . ILE A 1 111 ? -17.097 5.890 -2.718 1.00 76.19 111 ILE A O 1
ATOM 867 N N . ASN A 1 112 ? -17.822 8.014 -2.799 1.00 78.81 112 ASN A N 1
ATOM 868 C CA . ASN A 1 112 ? -17.478 8.208 -4.210 1.00 78.81 112 ASN A CA 1
ATOM 869 C C . ASN A 1 112 ? -15.968 8.089 -4.446 1.00 78.81 112 ASN A C 1
ATOM 871 O O . ASN A 1 112 ? -15.558 7.297 -5.286 1.00 78.81 112 ASN A O 1
ATOM 875 N N . ARG A 1 113 ? -15.130 8.748 -3.634 1.00 73.94 113 ARG A N 1
ATOM 876 C CA . ARG A 1 113 ? -13.664 8.622 -3.741 1.00 73.94 113 ARG A CA 1
ATOM 877 C C . ARG A 1 113 ? -13.189 7.186 -3.514 1.00 73.94 113 ARG A C 1
ATOM 879 O O . ARG A 1 113 ? -12.274 6.718 -4.185 1.00 73.94 113 ARG A O 1
ATOM 886 N N . LEU A 1 114 ? -13.817 6.469 -2.582 1.00 75.31 114 LEU A N 1
ATOM 887 C CA . LEU A 1 114 ? -13.543 5.0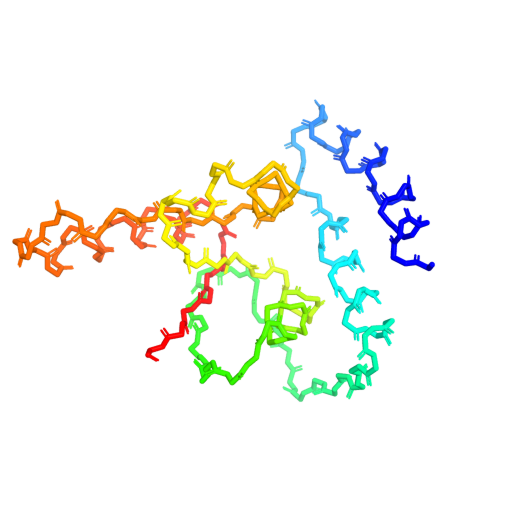54 -2.333 1.00 75.31 114 LEU A CA 1
ATOM 888 C C . LEU A 1 114 ? -13.915 4.181 -3.539 1.00 75.31 114 LEU A C 1
ATOM 890 O O . LEU A 1 114 ? -13.202 3.235 -3.869 1.00 75.31 114 LEU A O 1
ATOM 894 N N . ARG A 1 115 ? -15.040 4.497 -4.187 1.00 79.06 115 ARG A N 1
ATOM 895 C CA . ARG A 1 115 ? -15.538 3.806 -5.376 1.00 79.06 115 ARG A CA 1
ATOM 896 C C . ARG A 1 115 ? -14.624 4.040 -6.575 1.00 79.06 115 ARG A C 1
ATOM 898 O O . ARG A 1 115 ? -14.275 3.074 -7.248 1.00 79.06 115 ARG A O 1
ATOM 905 N N . ASP A 1 116 ? -14.199 5.279 -6.791 1.00 78.69 116 ASP A N 1
ATOM 906 C CA . ASP A 1 116 ? -13.248 5.643 -7.844 1.00 78.69 116 ASP A CA 1
ATOM 907 C C . ASP A 1 116 ? -11.907 4.938 -7.615 1.00 78.69 116 ASP A C 1
ATOM 909 O O . ASP A 1 116 ? -11.367 4.280 -8.503 1.00 78.69 116 ASP A O 1
ATOM 913 N N . ALA A 1 117 ? -11.426 4.945 -6.371 1.00 72.69 117 ALA A N 1
ATOM 914 C CA . ALA A 1 117 ? -10.232 4.212 -5.988 1.00 72.69 117 ALA A CA 1
ATOM 915 C C . ALA A 1 117 ? -10.334 2.702 -6.236 1.00 72.69 117 ALA A C 1
ATOM 917 O O . ALA A 1 117 ? -9.381 2.101 -6.734 1.00 72.69 117 ALA A O 1
ATOM 918 N N . LEU A 1 118 ? -11.461 2.072 -5.893 1.00 76.94 118 LEU A N 1
ATOM 919 C CA . LEU A 1 118 ? -11.696 0.651 -6.162 1.00 76.94 118 LEU A CA 1
ATOM 920 C C . LEU A 1 118 ? -11.659 0.350 -7.664 1.00 76.94 118 LEU A C 1
ATOM 922 O O . LEU A 1 118 ? -11.050 -0.647 -8.061 1.00 76.94 118 LEU A O 1
ATOM 926 N N . ALA A 1 119 ? -12.243 1.227 -8.485 1.00 77.69 119 ALA A N 1
ATOM 927 C CA . ALA A 1 119 ? -12.212 1.103 -9.940 1.00 77.69 119 ALA A CA 1
ATOM 928 C C . ALA A 1 119 ? -10.777 1.173 -10.499 1.00 77.69 119 ALA A C 1
ATOM 930 O O . ALA A 1 119 ? -10.436 0.439 -11.428 1.00 77.69 119 ALA A O 1
ATOM 931 N N . GLU A 1 120 ? -9.907 1.994 -9.908 1.00 75.44 120 GLU A N 1
ATOM 932 C CA . GLU A 1 120 ? -8.520 2.162 -10.361 1.00 75.44 120 GLU A CA 1
ATOM 933 C C . GLU A 1 120 ? -7.542 1.103 -9.818 1.00 75.44 120 GLU A C 1
ATOM 935 O O . GLU A 1 120 ? -6.633 0.655 -10.524 1.00 75.44 120 GLU A O 1
ATOM 940 N N . THR A 1 121 ? -7.689 0.700 -8.553 1.00 67.56 121 THR A N 1
ATOM 941 C CA . THR A 1 121 ? -6.671 -0.090 -7.828 1.00 67.56 121 THR A CA 1
ATOM 942 C C . THR A 1 121 ? -6.981 -1.577 -7.705 1.00 67.56 121 THR A C 1
ATOM 944 O O . THR A 1 121 ? -6.122 -2.335 -7.250 1.00 67.56 121 THR A O 1
ATOM 947 N N . TRP A 1 122 ? -8.158 -2.012 -8.163 1.00 79.00 122 TRP A N 1
ATOM 948 C CA . TRP A 1 122 ? -8.645 -3.399 -8.197 1.00 79.00 122 TRP A CA 1
ATOM 949 C C . TRP A 1 122 ? -8.929 -4.016 -6.814 1.00 79.00 122 TRP A C 1
ATOM 951 O O . TRP A 1 122 ? -9.798 -4.874 -6.698 1.00 79.00 122 TRP A O 1
ATOM 961 N N . SER A 1 123 ? -8.264 -3.579 -5.746 1.00 90.50 123 SER A N 1
ATOM 962 C CA . SER A 1 123 ? -8.650 -3.907 -4.370 1.00 90.50 123 SER A CA 1
ATOM 963 C C . SER A 1 123 ? -8.176 -2.835 -3.398 1.00 90.50 123 SER A C 1
ATOM 965 O O . SER A 1 123 ? -7.053 -2.342 -3.530 1.00 90.50 123 SER A O 1
ATOM 967 N N . VAL A 1 124 ? -9.023 -2.505 -2.423 1.00 92.50 124 VAL A N 1
ATOM 968 C CA . VAL A 1 124 ? -8.743 -1.493 -1.397 1.00 92.50 124 VAL A CA 1
ATOM 969 C C . VAL A 1 124 ? -9.031 -2.076 -0.021 1.00 92.50 124 VAL A C 1
ATOM 971 O O . VAL A 1 124 ? -10.061 -2.715 0.185 1.00 92.50 124 VAL A O 1
ATOM 974 N N . THR A 1 125 ? -8.131 -1.837 0.929 1.00 94.12 125 THR A N 1
ATOM 975 C CA . THR A 1 125 ? -8.327 -2.134 2.348 1.00 94.12 125 THR A CA 1
ATOM 976 C C . THR A 1 125 ? -8.628 -0.867 3.124 1.00 94.12 125 THR A C 1
ATOM 978 O O . THR A 1 125 ? -7.913 0.132 3.006 1.00 94.12 125 THR A O 1
ATOM 981 N N . VAL A 1 126 ? -9.642 -0.945 3.982 1.00 91.94 126 VAL A N 1
ATOM 982 C CA . VAL A 1 126 ? -9.969 0.093 4.957 1.00 91.94 126 VAL A CA 1
ATOM 983 C C . VAL A 1 126 ? -9.924 -0.464 6.368 1.00 91.94 126 VAL A C 1
ATOM 985 O O . VAL A 1 126 ? -10.251 -1.623 6.631 1.00 91.94 126 VAL A O 1
ATOM 988 N N . PHE A 1 127 ? -9.504 0.415 7.267 1.00 91.81 127 PHE A N 1
ATOM 989 C CA . PHE A 1 127 ? -9.507 0.212 8.698 1.00 91.81 127 PHE A CA 1
ATOM 990 C C . PHE A 1 127 ? -10.619 1.074 9.317 1.00 91.81 127 PHE A C 1
ATOM 992 O O . PHE A 1 127 ? -10.494 2.301 9.258 1.00 91.81 127 PHE A O 1
ATOM 999 N N . PRO A 1 128 ? -11.713 0.470 9.819 1.00 82.25 128 PRO A N 1
ATOM 1000 C CA . PRO A 1 128 ? -12.781 1.185 10.517 1.00 82.25 128 PRO A CA 1
ATOM 1001 C C . PRO A 1 128 ? -12.325 1.824 11.832 1.00 82.25 128 PRO A C 1
ATOM 1003 O O . PRO A 1 128 ? -11.408 1.265 12.480 1.00 82.25 128 PRO A O 1
#

Radius of gyration: 14.76 Å; Cα contacts (8 Å, |Δi|>4): 166; chains: 1; bounding box: 40×38×35 Å

Nearest PDB structures (foldseek):
  6elz-assembly1_D  TM=3.100E-01  e=2.771E+00  Saccharomyces cerevisiae S288C
  7c35-assembly1_A-2  TM=3.559E-01  e=6.660E+00  Haemophilus influenzae Rd KW20
  7owj-assembly1_C  TM=3.355E-01  e=6.256E+00  Candidatus Odinarchaeum yellowstonii

Sequence (128 aa):
MLALALLIAIPPHYLWRILHISSPWPRFFLAAAARICGARVKVKGAALKRDVFYISNHVSWIDILAIAGASGTAFVAKAEIRDAPVVGWLATLNRTVFVEREDRLGVAEQINRLRDALAETWSVTVFP

Secondary structure (DSSP, 8-state):
-HHHHHHHHHHHHHHHHHTT---SHHHHHHHHHHHHTT------S----SSEEEE-----HHHHHHHHHHH--EEEEEGGGGGSHHHHHHHHHTTPEEE----SS-HHHHHHHHHHHHHHHSEEEE--

Mean predicted aligned error: 4.91 Å

pLDDT: mean 88.79, std 10.3, range [48.25, 97.5]

Solvent-accessible surface area (backbone atoms only — not comparable to full-atom values): 7289 Å² total; per-residue (Å²): 109,66,67,58,48,47,64,63,32,46,62,59,34,53,51,28,54,77,67,74,44,91,59,66,32,54,22,53,41,26,35,51,44,20,43,75,74,66,50,81,86,78,83,85,82,80,72,70,64,58,86,38,80,45,78,45,86,76,90,53,79,56,52,57,23,44,50,22,28,70,45,57,40,17,40,69,44,53,40,74,49,55,74,36,77,65,63,15,49,54,37,53,70,45,58,43,45,66,44,77,80,91,60,95,81,42,73,66,56,56,50,48,55,51,49,54,46,34,73,73,57,24,15,34,37,46,65,123

Foldseek 3Di:
DLVVLCVVLPPVLVVCVVVVHDGCSLLQSLQVVLVVVPDDADDDDAAQQALEEAEDADDDPSCCSRVCNRHLAQEEDAQVLLVPVVRNVSSVSSVHQHDHPPDPPDPPVVVVSVVVSRVVRRYYYYHD